Protein AF-A0A0U2UW50-F1 (afdb_monomer)

Mean predicted aligned error: 8.04 Å

Structure (mmCIF, N/CA/C/O backbone):
data_AF-A0A0U2UW50-F1
#
_entry.id   AF-A0A0U2UW50-F1
#
loop_
_atom_site.group_PDB
_atom_site.id
_atom_site.type_symbol
_atom_site.label_atom_id
_atom_site.label_alt_id
_atom_site.label_comp_id
_atom_site.label_asym_id
_atom_site.label_entity_id
_atom_site.label_seq_id
_atom_site.pdbx_PDB_ins_code
_atom_site.Cartn_x
_atom_site.Cartn_y
_atom_site.Cartn_z
_atom_site.occupancy
_atom_site.B_iso_or_equiv
_atom_site.auth_seq_id
_atom_site.auth_comp_id
_atom_site.auth_asym_id
_atom_site.auth_atom_id
_atom_site.pdbx_PDB_model_num
ATOM 1 N N . MET A 1 1 ? 4.320 -6.347 -22.728 1.00 51.22 1 MET A N 1
ATOM 2 C CA . MET A 1 1 ? 4.534 -5.553 -21.499 1.00 51.22 1 MET A CA 1
ATOM 3 C C . MET A 1 1 ? 6.029 -5.543 -21.224 1.00 51.22 1 MET A C 1
ATOM 5 O O . MET A 1 1 ? 6.657 -6.536 -21.567 1.00 51.22 1 MET A O 1
ATOM 9 N N . PRO A 1 2 ? 6.617 -4.449 -20.713 1.00 59.69 2 PRO A N 1
ATOM 10 C CA . PRO A 1 2 ? 8.000 -4.465 -20.235 1.00 59.69 2 PRO A CA 1
ATOM 11 C C . PRO A 1 2 ? 8.154 -5.521 -19.130 1.00 59.69 2 PRO A C 1
ATOM 13 O O . PRO A 1 2 ? 7.306 -5.556 -18.242 1.00 59.69 2 PRO A O 1
ATOM 16 N N . GLU A 1 3 ? 9.199 -6.350 -19.178 1.00 67.50 3 GLU A N 1
ATOM 17 C CA . GLU A 1 3 ? 9.412 -7.480 -18.245 1.00 67.50 3 GLU A CA 1
ATOM 18 C C . GLU A 1 3 ? 9.392 -7.048 -16.770 1.00 67.50 3 GLU A C 1
ATOM 20 O O . GLU A 1 3 ? 8.792 -7.704 -15.922 1.00 67.50 3 GLU A O 1
ATOM 25 N N . TRP A 1 4 ? 9.908 -5.855 -16.478 1.00 71.50 4 TRP A N 1
ATOM 26 C CA . TRP A 1 4 ? 9.926 -5.305 -15.126 1.00 71.50 4 TRP A CA 1
ATOM 27 C C . TRP A 1 4 ? 8.525 -5.024 -14.543 1.00 71.50 4 TRP A C 1
ATOM 29 O O . TRP A 1 4 ? 8.371 -4.971 -13.324 1.00 71.50 4 TRP A O 1
ATOM 39 N N . LYS A 1 5 ? 7.476 -4.849 -15.369 1.00 69.81 5 LYS A N 1
ATOM 40 C CA . LYS A 1 5 ? 6.103 -4.636 -14.863 1.00 69.81 5 LYS A CA 1
ATOM 41 C C . LYS A 1 5 ? 5.545 -5.895 -14.194 1.00 69.81 5 LYS A C 1
ATOM 43 O O . LYS A 1 5 ? 4.808 -5.782 -13.212 1.00 69.81 5 LYS A O 1
ATOM 48 N N . ASP A 1 6 ? 5.891 -7.072 -14.715 1.00 74.69 6 ASP A N 1
ATOM 49 C CA . ASP A 1 6 ? 5.517 -8.348 -14.105 1.00 74.69 6 ASP A CA 1
ATOM 50 C C . ASP A 1 6 ? 6.306 -8.575 -12.806 1.00 74.69 6 ASP A C 1
ATOM 52 O O . ASP A 1 6 ? 5.706 -8.942 -11.795 1.00 74.69 6 ASP A O 1
ATOM 56 N N . GLU A 1 7 ? 7.594 -8.207 -12.771 1.00 76.88 7 GLU A N 1
ATOM 57 C CA . GLU A 1 7 ? 8.408 -8.244 -11.544 1.00 76.88 7 GLU A CA 1
ATOM 58 C C . GLU A 1 7 ? 7.822 -7.368 -10.427 1.00 76.88 7 GLU A C 1
ATOM 60 O O . GLU A 1 7 ? 7.705 -7.801 -9.280 1.00 76.88 7 GLU A O 1
ATOM 65 N N . VAL A 1 8 ? 7.384 -6.146 -10.753 1.00 76.94 8 VAL A N 1
ATOM 66 C CA . VAL A 1 8 ? 6.720 -5.247 -9.793 1.00 76.94 8 VAL A CA 1
ATOM 67 C C . VAL A 1 8 ? 5.447 -5.875 -9.242 1.00 76.94 8 VAL A C 1
ATOM 69 O O . VAL A 1 8 ? 5.179 -5.801 -8.041 1.00 76.94 8 VAL A O 1
ATOM 72 N N . LYS A 1 9 ? 4.657 -6.513 -10.108 1.00 77.25 9 LYS A N 1
ATOM 73 C CA . LYS A 1 9 ? 3.415 -7.170 -9.709 1.00 77.25 9 LYS A CA 1
ATOM 74 C C . LYS A 1 9 ? 3.666 -8.331 -8.760 1.00 77.25 9 LYS A C 1
ATOM 76 O O . LYS A 1 9 ? 3.000 -8.398 -7.726 1.00 77.25 9 LYS A O 1
ATOM 81 N N . GLU A 1 10 ? 4.616 -9.205 -9.079 1.00 81.94 10 GLU A N 1
ATOM 82 C CA . GLU A 1 10 ? 5.006 -10.306 -8.196 1.00 81.94 10 GLU A CA 1
ATOM 83 C C . GLU A 1 10 ? 5.548 -9.791 -6.861 1.00 81.94 10 GLU A C 1
ATOM 85 O O . GLU A 1 10 ? 5.201 -10.316 -5.801 1.00 81.94 10 GLU A O 1
ATOM 90 N N . HIS A 1 11 ? 6.339 -8.720 -6.890 1.00 82.81 11 HIS A N 1
ATOM 91 C CA . HIS A 1 11 ? 6.921 -8.149 -5.686 1.00 82.81 11 HIS A CA 1
ATOM 92 C C . HIS A 1 11 ? 5.868 -7.521 -4.771 1.00 82.81 11 HIS A C 1
ATOM 94 O O . HIS A 1 11 ? 5.899 -7.744 -3.562 1.00 82.81 11 HIS A O 1
ATOM 100 N N . ILE A 1 12 ? 4.898 -6.782 -5.317 1.00 77.88 12 ILE A N 1
ATOM 101 C CA . ILE A 1 12 ? 3.815 -6.215 -4.507 1.00 77.88 12 ILE A CA 1
ATOM 102 C C . ILE A 1 12 ? 2.925 -7.327 -3.951 1.00 77.88 12 ILE A C 1
ATOM 104 O O . ILE A 1 12 ? 2.534 -7.256 -2.790 1.00 77.88 12 ILE A O 1
ATOM 108 N N . ASP A 1 13 ? 2.644 -8.385 -4.715 1.00 79.44 13 ASP A N 1
ATOM 109 C CA . ASP A 1 13 ? 1.900 -9.542 -4.198 1.00 79.44 13 ASP A CA 1
ATOM 110 C C . ASP A 1 13 ? 2.647 -10.212 -3.028 1.00 79.44 13 ASP A C 1
ATOM 112 O O . ASP A 1 13 ? 2.072 -10.472 -1.965 1.00 79.44 13 ASP A O 1
ATOM 116 N N . ALA A 1 14 ? 3.963 -10.400 -3.174 1.00 82.38 14 ALA A N 1
ATOM 117 C CA . ALA A 1 14 ? 4.830 -10.899 -2.111 1.00 82.38 14 ALA A CA 1
ATOM 118 C C . ALA A 1 14 ? 4.872 -9.954 -0.899 1.00 82.38 14 ALA A C 1
ATOM 120 O O . ALA A 1 14 ? 4.869 -10.419 0.244 1.00 82.38 14 ALA A O 1
ATOM 121 N N . TYR A 1 15 ? 4.864 -8.640 -1.120 1.00 80.38 15 TYR A N 1
ATOM 122 C CA . TYR A 1 15 ? 4.807 -7.642 -0.058 1.00 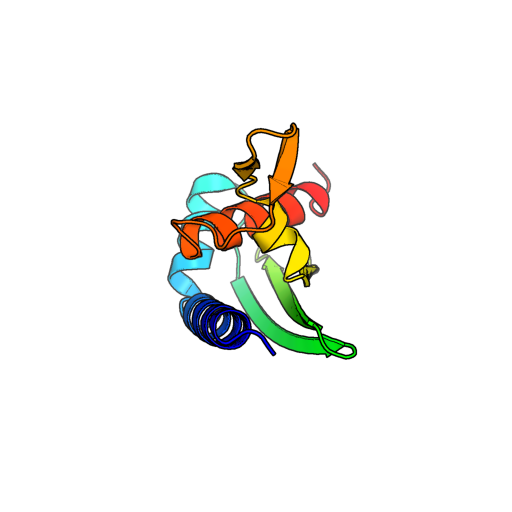80.38 15 TYR A CA 1
ATOM 123 C C . TYR A 1 15 ? 3.481 -7.707 0.702 1.00 80.38 15 TYR A C 1
ATOM 125 O O . TYR A 1 15 ? 3.485 -7.794 1.928 1.00 80.38 15 TYR A O 1
ATOM 133 N N . MET A 1 16 ? 2.343 -7.763 0.003 1.00 76.38 16 MET A N 1
ATOM 134 C CA . MET A 1 16 ? 1.015 -7.843 0.628 1.00 76.38 16 MET A CA 1
ATOM 135 C C . MET A 1 16 ? 0.828 -9.134 1.437 1.00 76.38 16 MET A C 1
ATOM 137 O O . MET A 1 16 ? 0.150 -9.121 2.467 1.00 76.38 16 MET A O 1
ATOM 1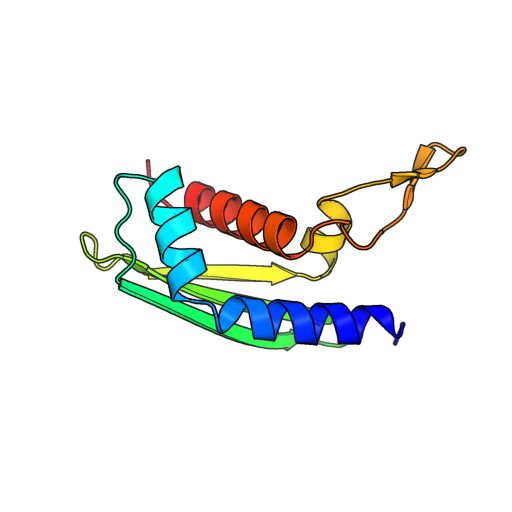41 N N . LYS A 1 17 ? 1.495 -10.232 1.048 1.00 78.69 17 LYS A N 1
ATOM 142 C CA . LYS A 1 17 ? 1.570 -11.462 1.857 1.00 78.69 17 LYS A CA 1
ATOM 143 C C . LYS A 1 17 ? 2.292 -11.252 3.192 1.00 78.69 17 LYS A C 1
ATOM 145 O O . LYS A 1 17 ? 1.920 -11.884 4.180 1.00 78.69 17 LYS A O 1
ATOM 150 N N . LYS A 1 18 ? 3.245 -10.318 3.283 1.00 81.06 18 LYS A N 1
ATOM 151 C CA . LYS A 1 18 ? 3.920 -9.918 4.535 1.00 81.06 18 LYS A CA 1
ATOM 152 C C . LYS A 1 18 ? 3.045 -8.983 5.390 1.00 81.06 18 LYS A C 1
ATOM 154 O O . LYS A 1 18 ? 3.533 -8.007 5.963 1.00 81.06 18 LYS A O 1
ATOM 159 N N . SER A 1 19 ? 1.751 -9.284 5.510 1.00 72.44 19 SER A N 1
ATOM 160 C CA . SER A 1 19 ? 0.763 -8.426 6.178 1.00 72.44 19 SER A CA 1
ATOM 161 C C . SER A 1 19 ? 1.153 -8.034 7.613 1.00 72.44 19 SER A C 1
ATOM 163 O O . SER A 1 19 ? 0.903 -6.903 8.020 1.00 72.44 19 SER A O 1
ATOM 165 N N . GLU A 1 20 ? 1.828 -8.905 8.371 1.00 75.75 20 GLU A N 1
ATOM 166 C CA . GLU A 1 20 ? 2.335 -8.585 9.715 1.00 75.75 20 GLU A CA 1
ATOM 167 C C . GLU A 1 20 ? 3.444 -7.527 9.714 1.00 75.75 20 GLU A C 1
ATOM 169 O O . GLU A 1 20 ? 3.433 -6.622 10.550 1.00 75.75 20 GLU A O 1
ATOM 174 N N . ALA A 1 21 ? 4.380 -7.591 8.762 1.00 77.38 21 ALA A N 1
ATOM 175 C CA . ALA A 1 21 ? 5.440 -6.593 8.636 1.00 77.38 21 ALA A CA 1
ATOM 176 C C . ALA A 1 21 ? 4.848 -5.214 8.309 1.00 77.38 21 ALA A C 1
ATOM 178 O O . ALA A 1 21 ? 5.243 -4.213 8.907 1.00 77.38 21 ALA A O 1
ATOM 179 N N . ILE A 1 22 ? 3.837 -5.181 7.435 1.00 76.31 22 ILE A N 1
ATOM 180 C CA . ILE A 1 22 ? 3.100 -3.963 7.083 1.00 76.31 22 ILE A CA 1
ATOM 181 C C . ILE A 1 22 ? 2.354 -3.414 8.307 1.00 76.31 22 ILE A C 1
ATOM 183 O O . ILE A 1 22 ? 2.459 -2.225 8.609 1.00 76.31 22 ILE A O 1
ATOM 187 N N . LYS A 1 23 ? 1.646 -4.267 9.061 1.00 77.62 23 LYS A N 1
ATOM 188 C CA . LYS A 1 23 ? 0.961 -3.859 10.301 1.00 77.62 23 LYS A CA 1
ATOM 189 C C . LYS A 1 23 ? 1.938 -3.260 11.310 1.00 77.62 23 LYS A C 1
ATOM 191 O O . LYS A 1 23 ? 1.667 -2.186 11.840 1.00 77.62 23 LYS A O 1
ATOM 196 N N . ASN A 1 24 ? 3.083 -3.906 11.536 1.00 80.69 24 ASN A N 1
ATOM 197 C CA . ASN A 1 24 ? 4.114 -3.420 12.455 1.00 80.69 24 ASN A CA 1
ATOM 198 C C . ASN A 1 24 ? 4.705 -2.081 11.999 1.00 80.69 24 ASN A C 1
ATOM 200 O O . ASN A 1 24 ? 4.878 -1.169 12.809 1.00 80.69 24 ASN A O 1
ATOM 204 N N . ALA A 1 25 ? 4.975 -1.939 10.702 1.00 77.00 25 ALA A N 1
ATOM 205 C CA . ALA A 1 25 ? 5.462 -0.701 10.111 1.00 77.00 25 ALA A CA 1
ATOM 206 C C . ALA A 1 25 ? 4.466 0.453 10.288 1.00 77.00 25 ALA A C 1
ATOM 208 O O . ALA A 1 25 ? 4.852 1.545 10.715 1.00 77.00 25 ALA A O 1
ATOM 209 N N . ILE A 1 26 ? 3.183 0.205 10.017 1.00 76.50 26 ILE A N 1
ATOM 210 C CA . ILE A 1 26 ? 2.134 1.206 10.200 1.00 76.50 26 ILE A CA 1
ATOM 211 C C . ILE A 1 26 ? 1.942 1.524 11.681 1.00 76.50 26 ILE A C 1
ATOM 213 O O . ILE A 1 26 ? 1.847 2.694 12.031 1.00 76.50 26 ILE A O 1
ATOM 217 N N . HIS A 1 27 ? 1.960 0.527 1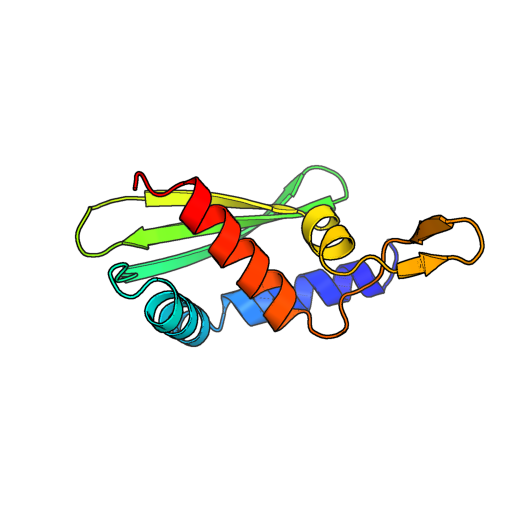2.564 1.00 77.69 27 HIS A N 1
ATOM 218 C CA . HIS A 1 27 ? 1.847 0.758 14.001 1.00 77.69 27 HIS A CA 1
ATOM 219 C C . HIS A 1 27 ? 2.999 1.622 14.533 1.00 77.69 27 HIS A C 1
ATOM 221 O O . HIS A 1 27 ? 2.775 2.546 15.310 1.00 77.69 27 HIS A O 1
ATOM 227 N N . LYS A 1 28 ? 4.229 1.388 14.058 1.00 78.69 28 LYS A N 1
ATOM 228 C CA . LYS A 1 28 ? 5.407 2.184 14.431 1.00 78.69 28 LYS A CA 1
ATOM 229 C C . LYS A 1 28 ? 5.318 3.639 13.956 1.00 78.69 28 LYS A C 1
ATOM 231 O O . LYS A 1 28 ? 5.803 4.525 14.649 1.00 78.69 28 LYS A O 1
ATOM 236 N N . GLN A 1 29 ? 4.731 3.881 12.784 1.00 75.25 29 GLN A N 1
ATOM 237 C CA . GLN A 1 29 ? 4.651 5.212 12.166 1.00 75.25 29 GLN A CA 1
ATOM 238 C C . GLN A 1 29 ? 3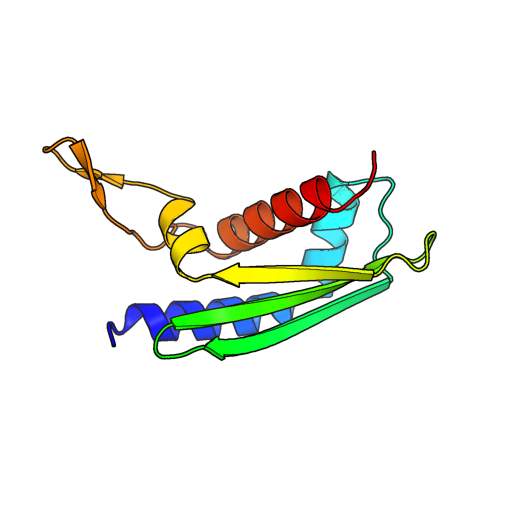.406 6.003 12.588 1.00 75.25 29 GLN A C 1
ATOM 240 O O . GLN A 1 29 ? 3.476 7.214 12.771 1.00 75.25 29 GLN A O 1
ATOM 245 N N . LEU A 1 30 ? 2.269 5.325 12.746 1.00 72.75 30 LEU A N 1
ATOM 246 C CA . LEU A 1 30 ? 0.970 5.930 13.037 1.00 72.75 30 LEU A CA 1
ATOM 247 C C . LEU A 1 30 ? 0.480 5.682 14.466 1.00 72.75 30 LEU A C 1
ATOM 249 O O . LEU A 1 30 ? -0.619 6.132 14.750 1.00 72.75 30 LEU A O 1
ATOM 253 N N . GLY A 1 31 ? 1.253 5.010 15.336 1.00 65.44 31 GLY A N 1
ATOM 254 C CA . GLY A 1 31 ? 1.178 4.932 16.813 1.00 65.44 31 GLY A CA 1
ATOM 255 C C . GLY A 1 31 ? -0.193 4.692 17.466 1.00 65.44 31 GLY A C 1
ATOM 256 O O . GLY A 1 31 ? -0.405 3.715 18.183 1.00 65.44 31 GLY A O 1
ATOM 257 N N . SER A 1 32 ? -1.135 5.600 17.238 1.00 66.88 32 SER A N 1
ATOM 258 C CA . SER A 1 32 ? -2.546 5.510 17.596 1.00 66.88 32 SER A CA 1
ATOM 259 C C . SER A 1 32 ? -3.343 4.537 16.716 1.00 66.88 32 SER A C 1
ATOM 261 O O . SER A 1 32 ? -4.365 4.017 17.173 1.00 66.88 32 SER A O 1
ATOM 263 N N . LEU A 1 33 ? -2.892 4.250 15.487 1.00 71.31 33 LEU A N 1
ATOM 264 C CA . LEU A 1 33 ? -3.594 3.339 14.583 1.00 71.31 33 LEU A CA 1
ATOM 265 C C . LEU A 1 33 ? -3.235 1.874 14.875 1.00 71.31 33 LEU A C 1
ATOM 267 O O . LEU A 1 33 ? -2.136 1.401 14.576 1.00 71.31 33 LEU A O 1
ATOM 271 N N . ARG A 1 34 ? -4.183 1.131 15.452 1.00 73.19 34 ARG A N 1
ATOM 272 C CA . ARG A 1 34 ? -4.101 -0.332 15.551 1.00 73.19 34 ARG A CA 1
ATOM 273 C C . ARG A 1 34 ? -4.840 -0.963 14.387 1.00 73.19 34 ARG A C 1
ATOM 275 O O . ARG A 1 34 ? -6.055 -0.799 14.265 1.00 73.19 34 ARG A O 1
ATOM 282 N N . ILE A 1 35 ? -4.098 -1.655 13.533 1.00 77.69 35 ILE A N 1
ATOM 283 C CA . ILE A 1 35 ? -4.646 -2.350 12.374 1.00 77.69 35 ILE A CA 1
ATOM 284 C C . ILE A 1 35 ? -4.973 -3.785 12.760 1.00 77.69 35 ILE A C 1
ATOM 286 O O . ILE A 1 35 ? -4.093 -4.549 13.147 1.00 77.69 35 ILE A O 1
ATOM 290 N N . HIS A 1 36 ? -6.237 -4.145 12.589 1.00 79.38 36 HIS A N 1
ATOM 291 C CA . HIS A 1 36 ? -6.733 -5.496 12.777 1.00 79.38 36 HIS A CA 1
ATOM 292 C C . HIS A 1 36 ? -6.345 -6.389 11.592 1.00 79.38 36 HIS A C 1
ATOM 294 O O . HIS A 1 36 ? -5.703 -7.430 11.754 1.00 79.38 36 HIS A O 1
ATOM 300 N N . SER A 1 37 ? -6.665 -5.946 10.376 1.00 79.00 37 SER A N 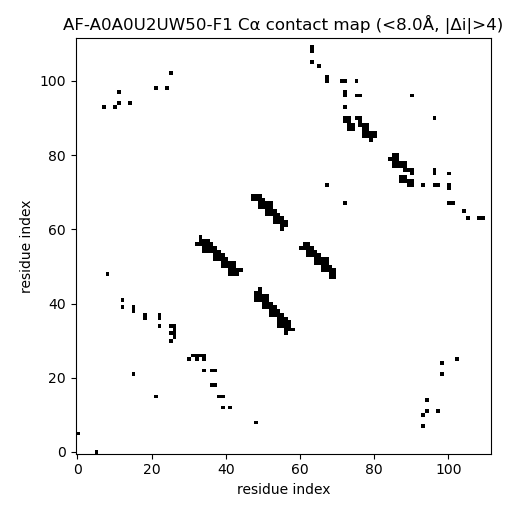1
ATOM 301 C CA . SER A 1 37 ? -6.382 -6.668 9.136 1.00 79.00 37 SER A CA 1
ATOM 302 C C . SER A 1 37 ? -6.019 -5.714 8.000 1.00 79.00 37 SER A C 1
ATOM 304 O O . SER A 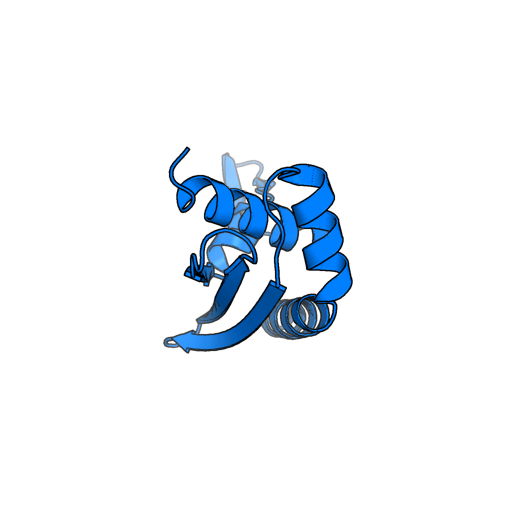1 37 ? -6.446 -4.559 7.961 1.00 79.00 37 SER A O 1
ATOM 306 N N . ILE A 1 38 ? -5.176 -6.221 7.101 1.00 80.12 38 ILE A N 1
ATOM 307 C CA . ILE A 1 38 ? -4.820 -5.587 5.834 1.00 80.12 38 ILE A CA 1
ATOM 308 C C . ILE A 1 38 ? -5.124 -6.625 4.770 1.00 80.12 38 ILE A C 1
ATOM 310 O O . ILE A 1 38 ? -4.600 -7.736 4.835 1.00 80.12 38 ILE A O 1
ATOM 314 N N . GLU A 1 39 ? -5.974 -6.264 3.826 1.00 82.25 39 GLU A N 1
ATOM 315 C CA . GLU A 1 39 ? -6.316 -7.091 2.681 1.00 82.25 39 GLU A CA 1
ATOM 316 C C . GLU A 1 39 ? -5.758 -6.411 1.435 1.00 82.25 39 GLU A C 1
ATOM 318 O O . GLU A 1 39 ? -6.005 -5.227 1.193 1.00 82.25 39 GLU A O 1
ATOM 323 N N . GLY A 1 40 ? -4.964 -7.157 0.674 1.00 80.75 40 GLY A N 1
ATOM 324 C CA . GLY A 1 40 ? -4.453 -6.745 -0.623 1.00 80.75 40 GLY A CA 1
ATOM 325 C C . GLY A 1 40 ? -5.094 -7.568 -1.717 1.00 80.75 40 GLY A C 1
ATOM 326 O O . GLY A 1 40 ? -5.068 -8.793 -1.649 1.00 80.75 40 GLY A O 1
ATOM 327 N N . ALA A 1 41 ? -5.640 -6.903 -2.725 1.00 79.06 41 ALA A N 1
ATOM 328 C CA . ALA A 1 41 ? -6.106 -7.540 -3.944 1.00 79.06 41 ALA A CA 1
ATOM 329 C C . ALA A 1 41 ? -5.506 -6.821 -5.150 1.00 79.06 41 ALA A C 1
ATOM 331 O O . ALA A 1 41 ? -5.450 -5.593 -5.185 1.00 79.06 41 ALA A O 1
ATOM 332 N N . VAL A 1 42 ? -5.066 -7.585 -6.146 1.00 77.62 42 VAL A N 1
ATOM 333 C CA . VAL A 1 42 ? -4.668 -7.026 -7.438 1.00 77.62 42 VAL A CA 1
ATOM 334 C C . VAL A 1 42 ? -5.900 -6.987 -8.330 1.00 77.62 42 VAL A C 1
ATOM 336 O O . VAL A 1 42 ? -6.463 -8.028 -8.658 1.00 77.62 42 VAL A O 1
ATOM 339 N N . GLU A 1 43 ? -6.304 -5.795 -8.743 1.00 75.69 43 GLU A N 1
ATOM 340 C CA . GLU A 1 43 ? -7.263 -5.592 -9.820 1.00 75.69 43 GLU A CA 1
ATOM 341 C C . GLU A 1 43 ? -6.497 -5.143 -11.067 1.00 75.69 43 GLU A C 1
ATOM 343 O O . 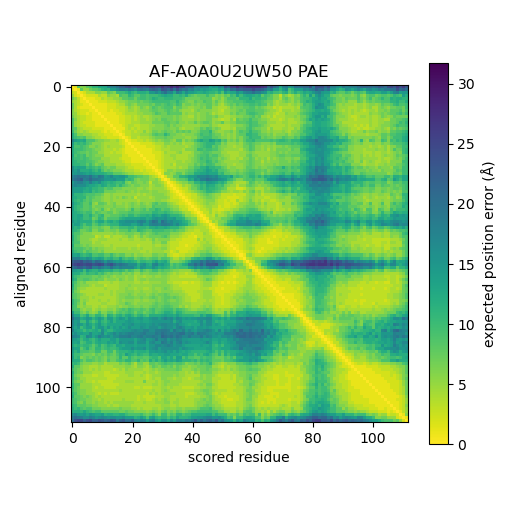GLU A 1 43 ? -5.577 -4.332 -11.009 1.00 75.69 43 GLU A O 1
ATOM 348 N N . THR A 1 44 ? -6.846 -5.694 -12.223 1.00 67.50 44 THR A N 1
ATOM 349 C CA . THR A 1 44 ? -6.315 -5.224 -13.508 1.00 67.50 44 THR A CA 1
ATOM 350 C C . THR A 1 44 ? -7.397 -4.385 -14.162 1.00 67.50 44 THR A C 1
ATOM 352 O O . THR A 1 44 ? -8.450 -4.899 -14.530 1.00 67.50 44 THR A O 1
ATOM 355 N N . VAL A 1 45 ? -7.165 -3.076 -14.263 1.00 67.00 45 VAL A N 1
ATOM 356 C CA . VAL A 1 45 ? -8.070 -2.164 -14.971 1.00 67.00 45 VAL A CA 1
ATOM 357 C C . VAL A 1 45 ? -7.391 -1.794 -16.282 1.00 67.00 45 VAL A C 1
ATOM 359 O O . VAL A 1 45 ? -6.496 -0.955 -16.329 1.00 67.00 45 VAL A O 1
ATOM 362 N N . GLY A 1 46 ? -7.786 -2.480 -17.356 1.00 70.81 46 GLY A N 1
ATOM 363 C CA . GLY A 1 46 ? -7.119 -2.376 -18.654 1.00 70.81 46 GLY A CA 1
ATOM 364 C C . GLY A 1 46 ? -5.767 -3.096 -18.665 1.00 70.81 46 GLY A C 1
ATOM 365 O O . GLY A 1 46 ? -5.693 -4.273 -18.318 1.00 70.81 46 GLY A O 1
ATOM 366 N N . HIS A 1 47 ? -4.710 -2.395 -19.089 1.00 68.00 47 HIS A N 1
ATOM 367 C CA . HIS A 1 47 ? -3.348 -2.938 -19.187 1.00 68.00 47 HIS A CA 1
ATOM 368 C C . HIS A 1 47 ? -2.464 -2.655 -17.964 1.00 68.00 47 HIS A C 1
ATOM 370 O O . HIS A 1 47 ? -1.367 -3.204 -17.899 1.00 68.00 47 HIS A O 1
ATOM 376 N N . ASP A 1 48 ? -2.903 -1.838 -17.003 1.00 72.25 48 ASP A N 1
ATOM 377 C CA . ASP A 1 48 ? -2.081 -1.488 -15.844 1.00 72.25 48 ASP A CA 1
ATOM 378 C C . ASP A 1 48 ? -2.600 -2.152 -14.557 1.00 72.25 48 ASP A C 1
ATOM 380 O O . ASP A 1 48 ? -3.812 -2.185 -14.301 1.00 72.25 48 ASP A O 1
ATOM 384 N N . PRO A 1 49 ? -1.697 -2.716 -13.735 1.00 76.69 49 PRO A N 1
ATOM 385 C CA . PRO A 1 49 ? -2.068 -3.303 -12.458 1.00 76.69 49 PRO A CA 1
ATOM 386 C C . PRO A 1 49 ? -2.436 -2.215 -11.437 1.00 76.69 49 PRO A C 1
ATOM 388 O O . PRO A 1 49 ? -1.763 -1.188 -11.307 1.00 76.69 49 PRO A O 1
ATOM 391 N N . LEU A 1 50 ? -3.507 -2.471 -10.686 1.00 83.12 50 LEU A N 1
ATOM 392 C CA . LEU A 1 50 ? -3.948 -1.689 -9.539 1.00 83.12 50 LEU A CA 1
ATOM 393 C C . LEU A 1 50 ? -3.983 -2.589 -8.306 1.00 83.12 50 LEU A C 1
ATOM 395 O O . LEU A 1 50 ? -4.610 -3.644 -8.303 1.00 83.12 50 LEU A O 1
ATOM 399 N N . TRP A 1 51 ? -3.356 -2.157 -7.222 1.00 85.88 51 TRP A N 1
ATOM 400 C CA . TRP A 1 51 ? -3.384 -2.876 -5.952 1.00 85.88 51 TRP A CA 1
ATOM 401 C C . TRP A 1 51 ? -4.391 -2.220 -5.032 1.00 85.88 51 TRP A C 1
ATOM 403 O O . TRP A 1 51 ? -4.151 -1.144 -4.483 1.00 85.88 51 TRP A O 1
ATOM 413 N N . LYS A 1 52 ? -5.544 -2.859 -4.878 1.00 86.88 52 LYS A N 1
ATOM 414 C CA . LYS A 1 52 ? -6.554 -2.465 -3.910 1.00 86.88 52 LYS A CA 1
ATOM 415 C C . LYS A 1 52 ? -6.117 -2.913 -2.528 1.00 86.88 52 LYS A C 1
ATOM 417 O O . LYS A 1 52 ? -5.875 -4.092 -2.280 1.00 86.88 52 LYS A O 1
ATOM 422 N N . VAL A 1 53 ? -6.040 -1.950 -1.629 1.00 85.12 53 VAL A N 1
ATOM 423 C CA . VAL A 1 53 ? -5.663 -2.138 -0.240 1.00 85.12 53 VAL A CA 1
ATOM 424 C C . VAL A 1 53 ? -6.848 -1.751 0.627 1.00 85.12 53 VAL A C 1
ATOM 426 O O . VAL A 1 53 ? -7.360 -0.634 0.545 1.00 85.12 53 VAL A O 1
ATOM 429 N N . THR A 1 54 ? -7.278 -2.690 1.460 1.00 85.12 54 THR A N 1
ATOM 430 C CA . THR A 1 54 ? -8.314 -2.475 2.467 1.00 85.12 54 THR A CA 1
ATOM 431 C C . THR A 1 54 ? -7.696 -2.641 3.841 1.00 85.12 54 THR A C 1
ATOM 433 O O . THR A 1 54 ? -7.085 -3.667 4.135 1.00 85.12 54 THR A O 1
ATOM 436 N N . ILE A 1 55 ? -7.841 -1.631 4.691 1.00 83.88 55 ILE A N 1
ATOM 437 C CA . ILE A 1 55 ? -7.312 -1.645 6.053 1.00 83.88 55 ILE A CA 1
ATOM 438 C C . ILE A 1 55 ? -8.462 -1.516 7.034 1.00 83.88 55 ILE A C 1
ATOM 440 O O . ILE A 1 55 ? -9.258 -0.577 6.966 1.00 83.88 55 ILE A O 1
ATOM 444 N N . TRP A 1 56 ? -8.502 -2.444 7.983 1.00 82.31 56 TRP A N 1
ATOM 445 C CA . TRP A 1 56 ? -9.464 -2.451 9.072 1.00 82.31 56 TRP A CA 1
ATOM 446 C C . TRP A 1 56 ? -8.767 -2.079 10.373 1.00 82.31 56 TRP A C 1
ATOM 448 O O . TRP A 1 56 ? -7.790 -2.711 10.775 1.00 82.31 56 TRP A O 1
ATOM 458 N N . THR A 1 57 ? -9.271 -1.051 11.049 1.00 79.81 57 THR A N 1
ATOM 459 C CA . THR A 1 57 ? -8.719 -0.585 12.330 1.00 79.81 57 THR A CA 1
ATOM 460 C C . THR A 1 57 ? -9.502 -1.143 13.520 1.00 79.81 57 THR A C 1
ATOM 462 O O . THR A 1 57 ? -10.726 -1.257 13.468 1.00 79.81 57 THR A O 1
ATOM 465 N N . GLU A 1 58 ? -8.810 -1.473 14.616 1.00 72.44 58 GLU A N 1
ATOM 466 C CA . GLU A 1 58 ? -9.418 -2.100 15.804 1.00 72.44 58 GLU A CA 1
ATOM 467 C C . GLU A 1 58 ? -10.346 -1.154 16.575 1.00 72.44 58 GLU A C 1
ATOM 469 O O . GLU A 1 58 ? -11.409 -1.557 17.038 1.00 72.44 58 GLU A O 1
ATOM 474 N N . ARG A 1 59 ? -9.941 0.110 16.745 1.00 63.97 59 ARG A N 1
ATOM 475 C CA . ARG A 1 59 ? -10.637 1.043 17.646 1.00 63.97 59 ARG A CA 1
ATOM 476 C C . ARG A 1 59 ? -11.838 1.744 17.026 1.00 63.97 59 ARG A C 1
ATOM 478 O O . ARG A 1 59 ? -12.703 2.189 17.772 1.00 63.97 59 ARG A O 1
ATOM 485 N N . SER A 1 60 ? -11.906 1.833 15.701 1.00 56.84 60 SER A N 1
ATOM 486 C CA . SER A 1 60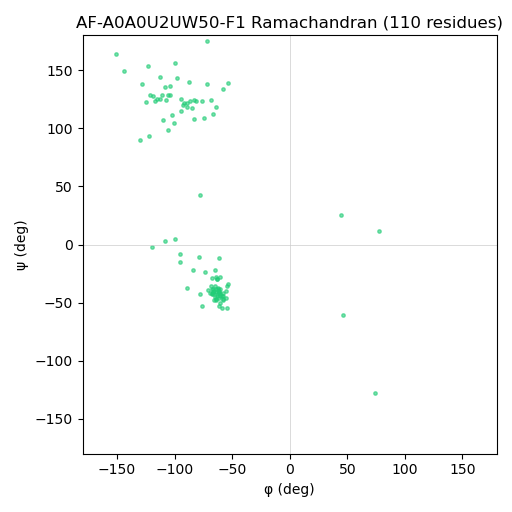 ? -12.829 2.772 15.053 1.00 56.84 60 SER A CA 1
ATOM 487 C C . SER A 1 60 ? -13.861 2.112 14.140 1.00 56.84 60 SER A C 1
ATOM 489 O 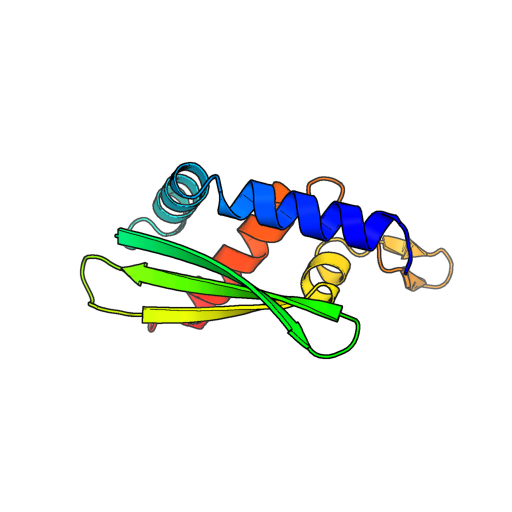O . SER A 1 60 ? -14.661 2.830 13.551 1.00 56.84 60 SER A O 1
ATOM 491 N N . ARG A 1 61 ? -13.837 0.776 13.954 1.00 66.06 61 ARG A N 1
ATOM 492 C CA . ARG A 1 61 ? -14.532 0.100 12.828 1.00 66.06 61 ARG A CA 1
ATOM 493 C C . ARG A 1 61 ? -14.318 0.842 11.496 1.00 66.06 61 ARG A C 1
ATOM 495 O O . ARG A 1 61 ? -15.152 0.785 10.596 1.00 66.06 61 ARG A O 1
ATOM 502 N N . LEU A 1 62 ? -13.211 1.580 11.391 1.00 74.44 62 LEU A N 1
ATOM 503 C CA . LEU A 1 62 ? -12.929 2.426 10.252 1.00 74.44 62 LEU A CA 1
ATOM 504 C C . LEU A 1 62 ? -12.286 1.525 9.215 1.00 74.44 62 LEU A C 1
ATOM 506 O O . LEU A 1 62 ? -11.222 0.944 9.461 1.00 74.44 62 LEU A O 1
ATOM 510 N N . LYS A 1 63 ? -12.986 1.409 8.095 1.00 83.31 63 LYS A N 1
ATOM 511 C CA . LYS A 1 63 ? -12.516 0.758 6.889 1.00 83.31 63 LYS A CA 1
ATOM 512 C C . LYS A 1 63 ? -11.876 1.823 6.011 1.00 83.31 63 LYS A C 1
ATOM 514 O O . LYS A 1 63 ? -12.531 2.798 5.648 1.00 83.31 63 LYS A O 1
ATOM 519 N N . VAL A 1 64 ? -10.595 1.652 5.713 1.00 82.88 64 VAL A N 1
ATOM 520 C CA . VAL A 1 64 ? -9.850 2.537 4.820 1.00 82.88 64 VAL A CA 1
ATOM 521 C C . VAL A 1 64 ? -9.548 1.762 3.550 1.00 82.88 64 VAL A C 1
ATOM 523 O O . VAL A 1 64 ? -8.725 0.850 3.554 1.00 82.88 64 VAL A O 1
ATOM 526 N N . ASP A 1 65 ? -10.248 2.121 2.480 1.00 86.62 65 ASP A N 1
ATOM 527 C CA . ASP A 1 65 ? -10.077 1.544 1.152 1.00 86.62 65 ASP A CA 1
ATOM 528 C C . ASP A 1 65 ? -9.314 2.522 0.257 1.00 86.62 65 ASP A C 1
ATOM 530 O O . ASP A 1 65 ? -9.699 3.689 0.115 1.00 86.62 65 ASP A O 1
ATOM 534 N N . PHE A 1 66 ? -8.254 2.047 -0.386 1.00 86.12 66 PHE A N 1
ATOM 535 C CA . PHE A 1 66 ? -7.557 2.800 -1.422 1.00 86.12 66 PHE A CA 1
ATOM 536 C C . PHE A 1 66 ? -6.902 1.871 -2.436 1.00 86.12 66 PHE A C 1
ATOM 538 O O . PHE A 1 66 ? -6.721 0.683 -2.200 1.00 86.12 66 PHE A O 1
ATOM 545 N N . THR A 1 67 ? -6.534 2.427 -3.581 1.00 88.06 67 THR A N 1
ATOM 546 C CA . THR A 1 67 ? -5.777 1.728 -4.617 1.00 88.06 67 THR A CA 1
ATOM 547 C C . THR A 1 67 ? -4.393 2.343 -4.738 1.00 88.06 67 THR A C 1
ATOM 549 O O . THR A 1 67 ? -4.238 3.556 -4.586 1.00 88.06 67 THR A O 1
ATOM 552 N N . ILE A 1 68 ? -3.395 1.509 -4.997 1.00 85.38 68 ILE A N 1
ATOM 553 C CA . ILE A 1 68 ? -2.055 1.905 -5.421 1.00 85.38 68 ILE A CA 1
ATOM 554 C C . ILE A 1 68 ? -1.961 1.575 -6.906 1.00 85.38 68 ILE A C 1
ATOM 556 O O . ILE A 1 68 ? -2.296 0.463 -7.309 1.00 85.38 68 ILE A O 1
ATOM 560 N N . SER A 1 69 ? -1.550 2.540 -7.721 1.00 85.75 69 SER A N 1
ATOM 561 C CA . SER A 1 69 ? -1.300 2.316 -9.149 1.00 85.75 69 SER A CA 1
ATOM 562 C C . SER A 1 69 ? 0.186 2.129 -9.431 1.00 85.75 69 SER A C 1
ATOM 564 O O . SER A 1 69 ? 1.021 2.627 -8.677 1.00 85.75 69 SER A O 1
ATOM 566 N N . LEU A 1 70 ? 0.519 1.457 -10.538 1.00 80.94 70 LEU A N 1
ATOM 567 C CA . LEU A 1 70 ? 1.909 1.342 -10.996 1.00 80.94 70 LEU A CA 1
ATOM 568 C C . LEU A 1 70 ? 2.557 2.721 -11.167 1.00 80.94 70 LEU A C 1
ATOM 570 O O . LEU A 1 70 ? 3.679 2.929 -10.723 1.00 80.94 70 LEU A O 1
ATOM 574 N N . LYS A 1 71 ? 1.793 3.684 -11.689 1.00 81.06 71 LYS A N 1
ATOM 575 C CA . LYS A 1 71 ? 2.238 5.065 -11.853 1.00 81.06 71 LYS A CA 1
ATOM 576 C C . LYS A 1 71 ? 2.678 5.710 -10.537 1.00 81.06 71 LYS A C 1
ATOM 578 O O . LYS A 1 71 ? 3.707 6.366 -10.500 1.00 81.06 71 LYS A O 1
ATOM 583 N N . GLU A 1 72 ? 1.952 5.491 -9.440 1.00 81.94 72 GLU A N 1
ATOM 584 C CA . GLU A 1 72 ? 2.355 6.034 -8.132 1.00 81.94 72 GLU A CA 1
ATOM 585 C C . GLU A 1 72 ? 3.678 5.451 -7.626 1.00 81.94 72 GLU A C 1
ATOM 587 O O . GLU A 1 72 ? 4.380 6.105 -6.857 1.00 81.94 72 GLU A O 1
ATOM 592 N N . ILE A 1 73 ? 4.003 4.227 -8.040 1.00 81.25 73 ILE A N 1
ATOM 593 C CA . ILE A 1 73 ? 5.265 3.563 -7.718 1.00 81.25 73 ILE A CA 1
ATOM 594 C C . ILE A 1 73 ? 6.384 4.119 -8.601 1.00 81.25 73 ILE A C 1
ATOM 596 O O . ILE A 1 73 ? 7.455 4.421 -8.086 1.00 81.25 73 ILE A O 1
ATOM 600 N N . GLU A 1 74 ? 6.122 4.328 -9.893 1.00 77.75 74 GLU A N 1
ATOM 601 C CA . GLU A 1 74 ? 7.055 4.982 -10.824 1.00 77.75 74 GLU A CA 1
ATOM 602 C C . GLU A 1 74 ? 7.361 6.433 -10.412 1.00 77.75 74 GLU A C 1
ATOM 604 O O . GLU A 1 74 ? 8.492 6.893 -10.530 1.00 77.75 74 GLU A O 1
ATOM 609 N N . GLU A 1 75 ? 6.367 7.158 -9.891 1.00 76.81 75 GLU A N 1
ATOM 610 C CA . GLU A 1 75 ? 6.509 8.542 -9.418 1.00 76.81 75 GLU A CA 1
ATOM 611 C C . GLU A 1 75 ? 7.147 8.642 -8.021 1.00 76.81 75 GLU A C 1
ATOM 613 O O . GLU A 1 75 ? 7.501 9.743 -7.587 1.00 76.81 75 GLU A O 1
ATOM 618 N N . PHE A 1 76 ? 7.299 7.524 -7.298 1.00 74.00 76 PHE A N 1
ATOM 619 C CA . PHE A 1 76 ? 7.888 7.529 -5.957 1.00 74.00 76 PHE A CA 1
ATOM 620 C C . PHE A 1 76 ? 9.359 7.959 -5.982 1.00 74.00 76 PHE A C 1
ATOM 622 O O . PHE A 1 76 ? 9.778 8.781 -5.166 1.00 74.00 76 PHE A O 1
ATOM 629 N N . GLU A 1 77 ? 10.129 7.419 -6.927 1.00 69.50 77 GLU A N 1
ATOM 630 C CA . GLU A 1 77 ? 11.536 7.753 -7.137 1.00 69.50 77 GLU A CA 1
ATOM 631 C C . GLU A 1 77 ? 11.693 8.249 -8.579 1.00 69.50 77 GLU A C 1
ATOM 633 O O . GLU A 1 77 ? 11.826 7.472 -9.523 1.00 69.50 77 GLU A O 1
ATOM 638 N N . HIS A 1 78 ? 11.616 9.569 -8.759 1.00 65.06 78 HIS A N 1
ATOM 639 C CA . HIS A 1 78 ? 11.823 10.186 -10.064 1.00 65.06 78 HIS A CA 1
ATOM 640 C C . HIS A 1 78 ? 13.317 10.374 -10.314 1.00 65.06 78 HIS A C 1
ATOM 642 O O . HIS A 1 78 ? 14.018 11.037 -9.545 1.00 65.06 78 HIS A O 1
ATOM 648 N N . VAL A 1 79 ? 13.793 9.827 -11.428 1.00 65.31 79 VAL A N 1
ATOM 649 C CA . VAL A 1 79 ? 15.086 10.206 -11.991 1.00 65.31 79 VAL A CA 1
ATOM 650 C C . VAL A 1 79 ? 14.815 11.277 -13.034 1.00 65.31 79 VAL A C 1
ATOM 652 O O . VAL A 1 79 ? 13.994 11.089 -13.930 1.00 65.31 79 VAL A O 1
ATOM 655 N N . ILE A 1 80 ? 15.477 12.418 -12.877 1.00 71.69 80 ILE A N 1
ATOM 656 C CA . ILE A 1 80 ? 15.452 13.488 -13.868 1.00 71.69 80 ILE A CA 1
ATOM 657 C C . ILE A 1 80 ? 16.600 13.204 -14.835 1.00 71.69 80 ILE A C 1
ATOM 659 O O . ILE A 1 80 ? 17.742 13.073 -14.391 1.00 71.69 80 ILE A O 1
ATOM 663 N N . ASP A 1 81 ? 16.298 13.046 -16.122 1.00 73.81 81 ASP A N 1
ATOM 664 C CA . ASP A 1 81 ? 17.335 12.892 -17.143 1.00 73.81 81 ASP A CA 1
ATOM 665 C C . ASP A 1 81 ? 18.083 14.212 -17.406 1.00 73.81 81 ASP A C 1
ATOM 667 O O . ASP A 1 81 ? 17.729 15.276 -16.892 1.00 73.81 81 ASP A O 1
ATOM 671 N N . ASP A 1 82 ? 19.118 14.161 -18.246 1.00 79.31 82 ASP A N 1
ATOM 672 C CA . ASP A 1 82 ? 19.914 15.340 -18.617 1.00 79.31 82 ASP A CA 1
ATOM 673 C C . ASP A 1 82 ? 19.092 16.437 -19.333 1.00 79.31 82 ASP A C 1
ATOM 675 O O . ASP A 1 82 ? 19.557 17.568 -19.484 1.00 79.31 82 ASP A O 1
ATOM 679 N N . TYR A 1 83 ? 17.861 16.126 -19.755 1.00 79.56 83 TYR A N 1
ATOM 680 C CA . TYR A 1 83 ? 16.918 17.042 -20.396 1.00 79.56 83 TYR A CA 1
ATOM 681 C C . TYR A 1 83 ? 15.856 17.585 -19.432 1.00 79.56 83 TYR A C 1
ATOM 683 O O . TYR A 1 83 ? 14.957 18.314 -19.859 1.00 79.56 83 TYR A O 1
ATOM 691 N N . GLY A 1 84 ? 15.938 17.262 -18.140 1.00 74.25 84 GLY A N 1
ATOM 692 C CA . GLY A 1 84 ? 14.952 17.701 -17.160 1.00 74.25 84 GLY A CA 1
ATOM 693 C C . GLY A 1 84 ? 13.641 16.907 -17.194 1.00 74.25 84 GLY A C 1
ATOM 694 O O . GLY A 1 84 ? 12.664 17.341 -16.582 1.00 74.25 84 GLY A O 1
ATOM 695 N N . GLN A 1 85 ? 13.581 15.777 -17.904 1.00 76.00 85 GLN A N 1
ATOM 696 C CA . GLN A 1 85 ? 12.387 14.940 -17.988 1.00 76.00 85 GLN A CA 1
ATOM 697 C C . GLN A 1 85 ? 12.354 13.924 -16.849 1.00 76.00 85 GLN A C 1
ATOM 699 O O . GLN A 1 85 ? 13.365 13.316 -16.502 1.00 76.00 85 GLN A O 1
ATOM 704 N N . ILE A 1 86 ? 11.162 13.717 -16.283 1.00 67.81 86 ILE A N 1
ATOM 705 C CA . ILE A 1 86 ? 10.925 12.656 -15.303 1.00 67.81 86 ILE A CA 1
ATOM 706 C C . ILE A 1 86 ? 10.882 11.334 -16.060 1.00 67.81 86 ILE A C 1
ATOM 708 O O . ILE A 1 86 ? 9.923 11.053 -16.782 1.00 67.81 86 ILE A O 1
ATOM 712 N N . VAL A 1 87 ? 11.919 10.525 -15.881 1.00 69.12 87 VAL A N 1
ATOM 713 C CA . VAL A 1 87 ? 11.951 9.166 -16.403 1.00 69.12 87 VAL A CA 1
ATOM 714 C C . VAL A 1 87 ? 11.285 8.257 -15.372 1.00 69.12 87 VAL A C 1
ATOM 716 O O . VAL A 1 87 ? 11.720 8.241 -14.217 1.00 69.12 87 VAL A O 1
ATOM 719 N N . PRO A 1 88 ? 10.233 7.505 -15.744 1.00 64.31 88 PRO A N 1
ATOM 720 C CA . PRO A 1 88 ? 9.673 6.492 -14.864 1.00 64.31 88 PRO A CA 1
ATOM 721 C C . PRO A 1 88 ? 10.735 5.418 -14.627 1.00 64.31 88 PRO A C 1
ATOM 723 O O . PRO A 1 88 ? 11.213 4.780 -15.568 1.00 64.31 88 PRO A O 1
ATOM 726 N N . THR A 1 89 ? 11.134 5.247 -13.369 1.00 67.00 89 THR A N 1
ATOM 727 C CA . THR A 1 89 ? 12.109 4.227 -12.978 1.00 67.00 89 THR A CA 1
ATOM 728 C C . THR A 1 89 ? 11.520 3.305 -11.931 1.00 67.00 89 THR A C 1
ATOM 730 O O . THR A 1 89 ? 10.624 3.684 -11.175 1.00 67.00 89 THR A O 1
ATOM 733 N N . LEU A 1 90 ? 12.028 2.075 -11.892 1.00 71.25 90 LEU A N 1
ATOM 734 C CA . LEU A 1 90 ? 11.753 1.183 -10.781 1.00 71.25 90 LEU A CA 1
ATOM 735 C C . LEU A 1 90 ? 12.453 1.750 -9.535 1.00 71.25 90 LEU A C 1
ATOM 737 O O . LEU A 1 90 ? 13.674 1.934 -9.580 1.00 71.25 90 LEU A O 1
ATOM 741 N N . PRO A 1 91 ? 11.731 1.994 -8.426 1.00 73.12 91 PRO A N 1
ATOM 742 C CA . PRO A 1 91 ? 12.359 2.391 -7.176 1.00 73.12 91 PRO A CA 1
ATOM 743 C C . PRO A 1 91 ? 13.435 1.384 -6.784 1.00 73.12 91 PRO A C 1
ATOM 745 O O . PRO A 1 91 ? 13.217 0.174 -6.874 1.00 73.12 91 PRO A O 1
ATOM 748 N N . LYS A 1 92 ? 14.578 1.867 -6.286 1.00 74.12 92 LYS A N 1
ATOM 749 C CA . LYS A 1 92 ? 15.652 0.973 -5.819 1.00 74.12 92 LYS A CA 1
ATOM 750 C C . LYS A 1 92 ? 15.198 0.073 -4.670 1.00 74.12 92 LYS A C 1
ATOM 752 O O . LYS A 1 92 ? 15.740 -1.013 -4.488 1.00 74.12 92 LYS A O 1
ATOM 757 N N . ASP A 1 93 ? 14.223 0.545 -3.897 1.00 80.25 93 ASP A N 1
ATOM 758 C CA . ASP A 1 93 ? 13.642 -0.155 -2.758 1.00 80.25 93 ASP A CA 1
ATOM 759 C C . ASP A 1 93 ? 12.110 -0.149 -2.875 1.00 80.25 93 ASP A C 1
ATOM 761 O O . ASP A 1 93 ? 11.422 0.782 -2.437 1.00 80.25 93 ASP A O 1
ATOM 765 N N . LEU A 1 94 ? 11.578 -1.182 -3.536 1.00 78.62 94 LEU A N 1
ATOM 766 C CA . LEU A 1 94 ? 10.150 -1.297 -3.823 1.00 78.62 94 LEU A CA 1
ATOM 767 C C . LEU A 1 94 ? 9.322 -1.456 -2.541 1.00 78.62 94 LEU A C 1
ATOM 769 O O . LEU A 1 94 ? 8.282 -0.813 -2.409 1.00 78.62 94 LEU A O 1
ATOM 773 N N . ASP A 1 95 ? 9.810 -2.233 -1.568 1.00 79.69 95 ASP A N 1
ATOM 774 C CA . ASP A 1 95 ? 9.179 -2.402 -0.253 1.00 79.69 95 ASP A CA 1
ATOM 775 C C . ASP A 1 95 ? 8.984 -1.037 0.428 1.00 79.69 95 ASP A C 1
ATOM 777 O O . ASP A 1 95 ? 7.892 -0.714 0.910 1.00 79.69 95 ASP A O 1
ATOM 781 N N . LYS A 1 96 ? 10.018 -0.189 0.415 1.00 81.12 96 LYS A N 1
ATOM 782 C CA . LYS A 1 96 ? 9.955 1.164 0.981 1.00 81.12 96 LYS A CA 1
ATOM 783 C C . LYS A 1 96 ? 9.025 2.092 0.198 1.00 81.12 96 LYS A C 1
ATOM 785 O O . LYS A 1 96 ? 8.322 2.900 0.821 1.00 81.12 96 LYS A O 1
ATOM 790 N N . ALA A 1 97 ? 9.006 1.991 -1.131 1.00 82.81 97 ALA A N 1
ATOM 791 C CA . ALA A 1 97 ? 8.108 2.762 -1.989 1.00 82.81 97 ALA A CA 1
ATOM 792 C C . ALA A 1 97 ? 6.642 2.432 -1.682 1.00 82.81 97 ALA A C 1
ATOM 794 O O . ALA A 1 97 ? 5.860 3.320 -1.329 1.00 82.81 97 ALA A O 1
ATOM 795 N N . ILE A 1 98 ? 6.299 1.141 -1.703 1.00 83.00 98 ILE A N 1
ATOM 796 C CA . ILE A 1 98 ? 4.960 0.637 -1.389 1.00 83.00 98 ILE A CA 1
ATOM 797 C C . ILE A 1 98 ? 4.556 1.071 0.023 1.00 83.00 98 ILE A C 1
ATOM 799 O O . ILE A 1 98 ? 3.477 1.638 0.202 1.00 83.00 98 ILE A O 1
ATOM 803 N N . GLN A 1 99 ? 5.435 0.886 1.015 1.00 82.81 99 GLN A N 1
ATOM 804 C CA . GLN A 1 99 ? 5.182 1.283 2.401 1.00 82.81 99 GLN A CA 1
ATOM 805 C C . GLN A 1 99 ? 4.889 2.782 2.536 1.00 82.81 99 GLN A C 1
ATOM 807 O O . GLN A 1 99 ? 3.966 3.179 3.249 1.00 82.81 99 GLN A O 1
ATOM 812 N N . SER A 1 100 ? 5.668 3.626 1.861 1.00 83.94 100 SER A N 1
ATOM 813 C CA . SER A 1 100 ? 5.507 5.081 1.909 1.00 83.94 100 SER A CA 1
ATOM 814 C C . SER A 1 100 ? 4.191 5.525 1.272 1.00 83.94 100 SER A C 1
ATOM 816 O O . SER A 1 100 ? 3.479 6.349 1.851 1.00 83.94 100 SER A O 1
ATOM 818 N N . ILE A 1 101 ? 3.828 4.944 0.124 1.00 85.75 101 ILE A N 1
ATOM 819 C CA . ILE A 1 101 ? 2.548 5.208 -0.548 1.00 85.75 101 ILE A CA 1
ATOM 820 C C . ILE A 1 101 ? 1.377 4.765 0.341 1.00 85.75 101 ILE A C 1
ATOM 822 O O . ILE A 1 101 ? 0.417 5.520 0.510 1.00 85.75 101 ILE A O 1
ATOM 826 N N . LEU A 1 102 ? 1.478 3.582 0.959 1.00 83.38 102 LEU A N 1
ATOM 827 C CA . LEU A 1 102 ? 0.514 3.067 1.935 1.00 83.38 102 LEU A CA 1
ATOM 828 C C . LEU A 1 102 ? 0.294 4.066 3.074 1.00 83.38 102 LEU A C 1
ATOM 830 O O . LEU A 1 102 ? -0.836 4.475 3.331 1.00 83.38 102 LEU A O 1
ATOM 834 N N . LEU A 1 103 ? 1.370 4.495 3.737 1.00 82.62 103 LEU A N 1
ATOM 835 C CA . LEU A 1 103 ? 1.297 5.429 4.861 1.00 82.62 103 LEU A CA 1
ATOM 836 C C . LEU A 1 103 ? 0.702 6.778 4.453 1.00 82.62 103 LEU A C 1
ATOM 838 O O . LEU A 1 103 ? -0.126 7.318 5.190 1.00 82.62 103 LEU A O 1
ATOM 842 N N . ARG A 1 104 ? 1.084 7.302 3.280 1.00 85.19 104 ARG A N 1
ATOM 843 C CA . ARG A 1 104 ? 0.533 8.548 2.731 1.00 85.19 104 ARG A CA 1
ATOM 844 C C . ARG A 1 104 ? -0.980 8.443 2.560 1.00 85.19 104 ARG A C 1
ATOM 846 O O . ARG A 1 104 ? -1.703 9.241 3.149 1.00 85.19 104 ARG A O 1
ATOM 853 N N . LYS A 1 105 ? -1.459 7.420 1.846 1.00 86.44 105 LYS A N 1
ATOM 854 C CA . LYS A 1 105 ? -2.894 7.237 1.576 1.00 86.44 105 LYS A CA 1
ATOM 855 C C . LYS A 1 105 ? -3.703 6.992 2.841 1.00 86.44 105 LYS A C 1
ATOM 857 O O . LYS A 1 105 ? -4.806 7.515 2.967 1.00 86.44 105 LYS A O 1
ATOM 862 N N . ILE A 1 106 ? -3.162 6.235 3.796 1.00 80.75 106 ILE A N 1
ATOM 863 C CA . ILE A 1 106 ? -3.805 6.050 5.100 1.00 80.75 106 ILE A CA 1
ATOM 864 C C . ILE A 1 106 ? -3.957 7.403 5.793 1.00 80.75 106 ILE A C 1
ATOM 866 O O . ILE A 1 106 ? -5.053 7.746 6.218 1.00 80.75 106 ILE A O 1
ATOM 870 N N . LYS A 1 107 ? -2.883 8.194 5.867 1.00 79.31 107 LYS A N 1
ATOM 871 C CA . LYS A 1 107 ? -2.905 9.508 6.515 1.00 79.31 107 LYS A CA 1
ATOM 872 C C . LYS A 1 107 ? -3.890 10.474 5.851 1.00 79.31 107 LYS A C 1
ATOM 874 O O . LYS A 1 107 ? -4.563 11.205 6.561 1.00 79.31 107 LYS A O 1
ATOM 879 N N . GLU A 1 108 ? -4.008 10.454 4.524 1.00 82.50 108 GLU A N 1
ATOM 880 C CA . GLU A 1 108 ? -4.982 11.268 3.777 1.00 82.50 108 GLU A CA 1
ATOM 881 C C . GLU A 1 108 ? -6.440 10.848 4.021 1.00 82.50 108 GLU A C 1
ATOM 883 O O . GLU A 1 108 ? -7.352 11.662 3.902 1.00 82.50 108 GLU A O 1
ATOM 888 N N . ARG A 1 109 ? -6.676 9.569 4.333 1.00 78.38 109 ARG A N 1
ATOM 889 C CA . ARG A 1 109 ? -8.019 8.997 4.525 1.00 78.38 109 ARG A CA 1
ATOM 890 C C . ARG A 1 109 ? -8.465 8.959 5.984 1.00 78.38 109 ARG A C 1
ATOM 892 O O . ARG A 1 109 ? -9.650 8.753 6.241 1.00 78.38 109 ARG A O 1
ATOM 899 N N . LEU A 1 110 ? -7.545 9.127 6.929 1.00 70.81 110 LEU A N 1
ATOM 900 C CA . LEU A 1 110 ? -7.866 9.223 8.346 1.00 70.81 110 LEU A CA 1
ATOM 901 C C . LEU A 1 110 ? -8.327 10.652 8.674 1.00 70.81 110 LEU A C 1
ATOM 903 O O . LEU A 1 110 ? -7.567 11.590 8.436 1.00 70.81 110 LEU A O 1
ATOM 907 N N . PRO A 1 111 ? -9.534 10.842 9.238 1.00 58.78 111 PRO A N 1
ATOM 908 C CA . PRO A 1 111 ? -9.909 12.128 9.808 1.00 58.78 111 PRO A CA 1
ATOM 909 C C . PRO A 1 111 ? -9.019 12.373 11.033 1.00 58.78 111 PRO A C 1
ATOM 911 O O . PRO A 1 111 ? -9.082 11.614 12.003 1.00 58.78 111 PRO A O 1
ATOM 914 N N . VAL A 1 112 ? -8.133 13.367 10.937 1.00 53.69 112 VAL A N 1
ATOM 915 C CA . VAL A 1 112 ? -7.314 13.868 12.054 1.00 53.69 112 VAL A CA 1
ATOM 916 C C . VAL A 1 112 ? -8.201 14.623 13.035 1.00 53.69 112 VAL A C 1
ATOM 918 O O . VAL A 1 112 ? -9.051 15.406 12.554 1.00 53.69 112 VAL A O 1
#

Secondary structure (DSSP, 8-state):
--HHHHHHHHHHHHHHH-HHHHHHHHHHHHTT--EEEEEEEEEEETTEEEEEEEEEETTT--EEEEEEEHHHHHTTSPEE-TTS-EE----S-HHHHHHHHHHHHHHHHS--

Foldseek 3Di:
DPPVQVVLVVVVVVLVVVFVVLQVLLCVVVVPWRWPGWDWDWDDDDPWIKIWIWTQTDPPSDIQIDIDTPVQQQVLDFDQPPVRDTDRDHPPDSSVSVSVVVNVSVVVRDDD

Solvent-accessible surface area (backbone atoms only — not comparable to full-atom values): 6597 Å² total; per-residue (Å²): 129,66,73,65,60,56,52,51,51,54,49,50,54,56,51,51,70,41,42,66,61,52,46,52,53,46,30,73,75,52,66,84,50,51,65,71,48,69,47,71,45,82,44,70,68,83,93,49,60,29,41,38,37,38,37,35,32,66,90,68,78,44,72,49,76,49,71,48,46,57,65,61,47,23,63,66,41,65,46,67,48,101,84,71,44,77,42,78,34,83,44,96,50,54,71,60,45,54,50,52,54,51,52,50,54,50,58,74,70,48,89,126

Radius of gyration: 14.89 Å; Cα contacts (8 Å, |Δi|>4): 140; chains: 1; bounding box: 34×29×39 Å

Nearest PDB structures (foldseek):
  8pnd-assembly1_A  TM=4.150E-01  e=4.173E-02  Homo sapiens
  6q84-assembly1_C  TM=3.286E-01  e=1.579E-01  Saccharomyces cerevisiae S288C
  3er0-assembly1_A  TM=5.117E-01  e=1.235E+00  Saccharomyces cerevisiae
  8t2x-assembly1_eI  TM=3.336E-01  e=6.350E-01  Saccharomyces cerevisiae
  4gwq-assembly1_G  TM=3.190E-01  e=2.403E+00  Saccharomyces cerevisiae S288C

pLDDT: mean 76.37, std 7.34, range [51.22, 88.06]

Sequence (112 aa):
MPEWKDEVKEHIDAYMKKSEAIKNAIHKQLGSLRIHSIEGAVETVGHDPLWKVTIWTERSRLKVDFTISLKEIEEFEHVIDDYGQIVPTLPKDLDKAIQSILLRKIKERLPV